Protein AF-X0L052-F1 (afdb_monomer)

Structure (mmCIF, N/CA/C/O backbone):
data_AF-X0L052-F1
#
_entry.id   AF-X0L052-F1
#
loop_
_atom_site.group_PDB
_atom_site.id
_atom_site.type_symbol
_atom_site.label_atom_id
_atom_site.label_alt_id
_atom_site.label_comp_id
_atom_site.label_asym_id
_atom_site.label_entity_id
_atom_site.label_seq_id
_atom_site.pdbx_PDB_ins_code
_atom_site.Cartn_x
_atom_site.Cartn_y
_atom_site.Cartn_z
_atom_site.occupancy
_atom_site.B_iso_or_equiv
_atom_site.auth_seq_id
_atom_site.auth_comp_id
_atom_site.auth_asym_id
_atom_site.auth_atom_id
_atom_site.pdbx_PDB_model_num
ATOM 1 N N . MET A 1 1 ? -12.905 2.161 27.341 1.00 65.88 1 MET A N 1
ATOM 2 C CA . MET A 1 1 ? -13.212 1.075 26.374 1.00 65.88 1 MET A CA 1
ATOM 3 C C . MET A 1 1 ? -11.915 0.545 25.760 1.00 65.88 1 MET A C 1
ATOM 5 O O . MET A 1 1 ? -10.913 1.240 25.831 1.00 65.88 1 MET A O 1
ATOM 9 N N . ILE A 1 2 ? -11.895 -0.655 25.156 1.00 72.31 2 ILE A N 1
ATOM 10 C CA . ILE A 1 2 ? -10.687 -1.228 24.500 1.00 72.31 2 ILE A CA 1
ATOM 11 C C . ILE A 1 2 ? -10.084 -0.245 23.477 1.00 72.31 2 ILE A C 1
ATOM 13 O O . ILE A 1 2 ? -8.867 -0.105 23.377 1.00 72.31 2 ILE A O 1
ATOM 17 N N . PHE A 1 3 ? -10.942 0.508 22.782 1.00 72.44 3 PHE A N 1
ATOM 18 C CA . PHE A 1 3 ? -10.535 1.564 21.859 1.00 72.44 3 PHE A CA 1
ATOM 19 C C . PHE A 1 3 ? -9.795 2.734 22.517 1.00 72.44 3 PHE A C 1
ATOM 21 O O . PHE A 1 3 ? -9.077 3.422 21.810 1.00 72.44 3 PHE A O 1
ATOM 28 N N . ASP A 1 4 ? -9.905 2.979 23.820 1.00 77.19 4 ASP A N 1
ATOM 29 C CA . ASP A 1 4 ? -9.218 4.106 24.472 1.00 77.19 4 ASP A CA 1
ATOM 30 C C . ASP A 1 4 ? -7.787 3.747 24.876 1.00 77.19 4 ASP A C 1
ATOM 32 O O . ASP A 1 4 ? -6.926 4.619 24.926 1.00 77.19 4 ASP A O 1
ATOM 36 N N . GLN A 1 5 ? -7.521 2.459 25.109 1.00 82.81 5 GLN A N 1
ATOM 37 C CA . GLN A 1 5 ? -6.232 1.972 25.610 1.00 82.81 5 GLN A CA 1
ATOM 38 C C . GLN A 1 5 ? -5.304 1.423 24.515 1.00 82.81 5 GLN A C 1
ATOM 40 O O . GLN A 1 5 ? -4.116 1.230 24.757 1.00 82.81 5 GLN A O 1
ATOM 45 N N . ALA A 1 6 ? -5.821 1.169 23.310 1.00 82.06 6 ALA A N 1
ATOM 46 C CA . ALA A 1 6 ? -5.032 0.626 22.206 1.00 82.06 6 ALA A CA 1
ATOM 47 C C . ALA A 1 6 ? -4.310 1.725 21.388 1.00 82.06 6 ALA A C 1
ATOM 49 O O . ALA A 1 6 ? -4.834 2.827 21.237 1.00 82.06 6 ALA A O 1
ATOM 50 N N . PRO A 1 7 ? -3.145 1.448 20.776 1.00 82.81 7 PRO A N 1
ATOM 51 C CA . PRO A 1 7 ? -2.543 2.315 19.758 1.00 82.81 7 PRO A CA 1
ATOM 52 C C . PRO A 1 7 ? -3.453 2.507 18.533 1.00 82.81 7 PRO A C 1
ATOM 54 O O . PRO A 1 7 ? -4.230 1.619 18.188 1.00 82.81 7 PRO A O 1
ATOM 57 N N . GLN A 1 8 ? -3.335 3.633 17.814 1.00 79.38 8 GLN A N 1
ATOM 58 C CA . GLN A 1 8 ? -4.215 3.960 16.672 1.00 79.38 8 GLN A CA 1
ATOM 59 C C . GLN A 1 8 ? -4.284 2.840 15.617 1.00 79.38 8 GLN A C 1
ATOM 61 O O . GLN A 1 8 ? -5.369 2.502 15.149 1.00 79.38 8 GLN A O 1
ATOM 66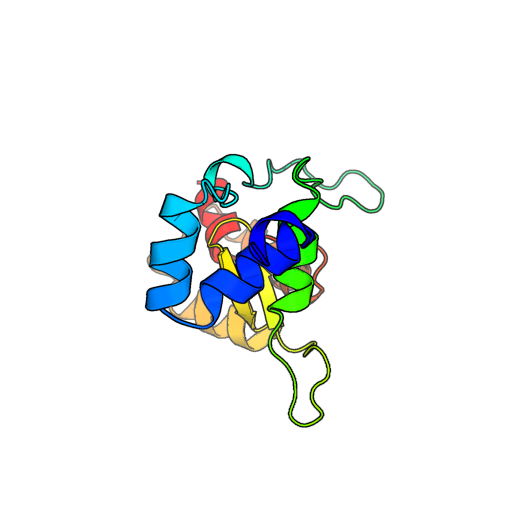 N N . VAL A 1 9 ? -3.147 2.227 15.277 1.00 79.69 9 VAL A N 1
ATOM 67 C CA . VAL A 1 9 ? -3.090 1.122 14.305 1.00 79.69 9 VAL A CA 1
ATOM 68 C C . VAL A 1 9 ? -3.892 -0.093 14.785 1.00 79.69 9 VAL A C 1
ATOM 70 O O . VAL A 1 9 ? -4.609 -0.704 13.996 1.00 79.69 9 VAL A O 1
ATOM 73 N N . ASP A 1 10 ? -3.820 -0.417 16.077 1.00 83.81 10 ASP A N 1
ATOM 74 C CA . ASP A 1 10 ? -4.547 -1.540 16.677 1.00 83.81 10 ASP A CA 1
ATOM 75 C C . ASP A 1 10 ? -6.051 -1.279 16.734 1.00 83.81 10 ASP A C 1
ATOM 77 O O . ASP A 1 10 ? -6.837 -2.173 16.422 1.00 83.81 10 ASP A O 1
ATOM 81 N N . LYS A 1 11 ? -6.458 -0.036 17.027 1.00 85.62 11 LYS A N 1
ATOM 82 C CA . LYS A 1 11 ? -7.866 0.385 16.955 1.00 85.62 11 LYS A CA 1
ATOM 83 C C . LYS A 1 11 ? -8.441 0.163 15.557 1.00 85.62 11 LYS A C 1
ATOM 85 O O . LYS A 1 11 ? -9.531 -0.389 15.427 1.00 85.62 11 LYS A O 1
ATOM 90 N N . ILE A 1 12 ? -7.704 0.561 14.515 1.00 82.12 12 ILE A N 1
ATOM 91 C CA . ILE A 1 12 ? -8.148 0.387 13.126 1.00 82.12 12 ILE A CA 1
ATOM 92 C C . ILE A 1 12 ? -8.183 -1.096 12.756 1.00 82.12 12 ILE A C 1
ATOM 94 O O . ILE A 1 12 ? -9.164 -1.546 12.169 1.00 82.12 12 ILE A O 1
ATOM 98 N N . MET A 1 13 ? -7.170 -1.884 13.131 1.00 83.69 13 MET A N 1
ATOM 99 C CA . MET A 1 13 ? -7.199 -3.325 12.872 1.00 83.69 13 MET A CA 1
ATOM 100 C C . MET A 1 13 ? -8.394 -4.005 13.530 1.00 83.69 13 MET A C 1
ATOM 102 O O . MET A 1 13 ? -9.085 -4.778 12.872 1.00 83.69 13 MET A O 1
ATOM 106 N N . PHE A 1 14 ? -8.659 -3.687 14.796 1.00 85.19 14 PHE A N 1
ATOM 107 C CA . PHE A 1 14 ? -9.793 -4.226 15.532 1.00 85.19 14 PHE A CA 1
ATOM 108 C C . PHE A 1 14 ? -11.124 -3.834 14.878 1.00 85.19 14 PHE A C 1
ATOM 110 O O . PHE A 1 14 ? -11.961 -4.703 14.635 1.00 85.19 14 PHE A O 1
ATOM 117 N N . ALA A 1 15 ? -11.282 -2.565 14.489 1.00 87.06 15 ALA A N 1
ATOM 118 C CA . ALA A 1 15 ? -12.457 -2.086 13.762 1.00 87.06 15 ALA A CA 1
ATOM 119 C C . ALA A 1 15 ? -12.682 -2.839 12.437 1.00 87.06 15 ALA A C 1
ATOM 121 O O . ALA A 1 15 ? -13.815 -3.157 12.094 1.00 87.06 15 ALA A O 1
ATOM 122 N N . MET A 1 16 ? -11.612 -3.177 11.715 1.00 82.19 16 MET A N 1
ATOM 123 C CA . MET A 1 16 ? -11.681 -3.855 10.414 1.00 82.19 16 MET A CA 1
ATOM 124 C C . MET A 1 16 ? -11.968 -5.363 10.497 1.00 82.19 16 MET A C 1
ATOM 126 O O . MET A 1 16 ? -12.172 -5.993 9.461 1.00 82.19 16 MET A O 1
ATOM 130 N N . THR A 1 17 ? -12.001 -5.963 11.692 1.00 85.25 17 THR A N 1
ATOM 131 C CA . THR A 1 17 ? -12.276 -7.406 11.839 1.00 85.25 17 THR A CA 1
ATOM 132 C C . THR A 1 17 ? -13.723 -7.778 11.515 1.00 85.25 17 THR A C 1
ATOM 134 O O . THR A 1 17 ? -13.970 -8.861 10.985 1.00 85.25 17 THR A O 1
ATOM 137 N N . CYS A 1 18 ? -14.692 -6.898 11.794 1.00 87.19 18 CYS A N 1
ATOM 138 C CA . CYS A 1 18 ? -16.090 -7.123 11.436 1.00 87.19 18 CYS A CA 1
ATOM 139 C C . CYS A 1 18 ? -16.863 -5.815 11.226 1.00 87.19 18 CYS A C 1
ATOM 141 O O . CYS A 1 18 ? -16.508 -4.756 11.741 1.00 87.19 18 CYS A O 1
ATOM 143 N N . LYS A 1 19 ? -17.976 -5.901 10.486 1.00 87.06 19 LYS A N 1
ATOM 144 C CA . LYS A 1 19 ? -18.820 -4.739 10.157 1.00 87.06 19 LYS A CA 1
ATOM 145 C C . LYS A 1 19 ? -19.367 -4.035 11.401 1.00 87.06 19 LYS A C 1
ATOM 147 O O . LYS A 1 19 ? -19.430 -2.810 11.419 1.00 87.06 19 LYS A O 1
ATOM 152 N N . SER A 1 20 ? -19.734 -4.795 12.433 1.00 88.50 20 SER A N 1
ATOM 153 C CA . SER A 1 20 ? -20.270 -4.237 13.678 1.00 88.50 20 SER A CA 1
ATOM 154 C C . SER A 1 20 ? -19.218 -3.415 14.420 1.00 88.50 20 SER A C 1
ATOM 156 O O . SER A 1 20 ? -19.497 -2.289 14.813 1.00 88.50 20 SER A O 1
ATOM 158 N N . LEU A 1 21 ? -17.987 -3.923 14.543 1.00 87.75 21 LEU A N 1
ATOM 159 C CA . LEU A 1 21 ? -16.885 -3.189 15.171 1.00 87.75 21 LEU A CA 1
ATOM 160 C C . LEU A 1 21 ? -16.480 -1.958 14.360 1.00 87.75 21 LEU A C 1
ATOM 162 O O . LEU A 1 21 ? -16.172 -0.922 14.947 1.00 87.75 21 LEU A O 1
ATOM 166 N N . LEU A 1 22 ? -16.549 -2.033 13.030 1.00 85.19 22 LEU A N 1
ATOM 167 C CA . LEU A 1 22 ? -16.343 -0.873 12.170 1.00 85.19 22 LEU A CA 1
ATOM 168 C C . LEU A 1 22 ? -17.396 0.213 12.432 1.00 85.19 22 LEU A C 1
ATOM 170 O O . LEU A 1 22 ? -17.042 1.383 12.578 1.00 85.19 22 LEU A O 1
ATOM 174 N N . ALA A 1 23 ? -18.672 -0.161 12.554 1.00 85.31 23 ALA A N 1
ATOM 175 C CA . ALA A 1 23 ? -19.747 0.773 12.883 1.00 85.31 23 ALA A CA 1
ATOM 176 C C . ALA A 1 23 ? -19.551 1.400 14.276 1.00 85.31 23 ALA A C 1
ATOM 178 O O . ALA A 1 23 ? -19.608 2.622 14.406 1.00 85.31 23 ALA A O 1
ATOM 179 N N . THR A 1 24 ? -19.223 0.597 15.292 1.00 85.88 24 THR A N 1
ATOM 180 C CA . THR A 1 24 ? -18.944 1.090 16.651 1.00 85.88 24 THR A CA 1
ATOM 181 C C . THR A 1 24 ? -17.730 2.017 16.688 1.00 85.88 24 THR A C 1
ATOM 183 O O . THR A 1 24 ? -17.755 3.035 17.371 1.00 85.88 24 THR A O 1
ATOM 186 N N . SER A 1 25 ? -16.682 1.729 15.910 1.00 84.81 25 SER A N 1
ATOM 187 C CA . SER A 1 25 ? -15.475 2.563 15.877 1.00 84.81 25 SER A CA 1
ATOM 188 C C . SER A 1 25 ? -15.743 3.998 15.412 1.00 84.81 25 SER A C 1
ATOM 190 O O . SER A 1 25 ? -15.081 4.925 15.878 1.00 84.81 25 SER A O 1
ATOM 192 N N . ARG A 1 26 ? -16.757 4.201 14.555 1.00 81.44 26 ARG A N 1
ATOM 193 C CA . ARG A 1 26 ? -17.201 5.541 14.145 1.00 81.44 26 ARG A CA 1
ATOM 194 C C . ARG A 1 26 ? -17.825 6.309 15.305 1.00 81.44 26 ARG A C 1
ATOM 196 O O . ARG A 1 26 ? -17.552 7.495 15.444 1.00 81.44 26 ARG A O 1
ATOM 203 N N . LEU A 1 27 ? -18.601 5.633 16.154 1.00 83.69 27 LEU A N 1
ATOM 204 C CA . LEU A 1 27 ? -19.172 6.235 17.366 1.00 83.69 27 LEU A CA 1
ATOM 205 C C . LEU A 1 27 ? -18.080 6.602 18.380 1.00 83.69 27 LEU A C 1
ATOM 207 O O . LEU A 1 27 ? -18.217 7.576 19.109 1.00 83.69 27 LEU A O 1
ATOM 211 N N . CYS A 1 28 ? -16.974 5.857 18.388 1.00 81.75 28 CYS A N 1
ATOM 212 C CA . CYS A 1 28 ? -15.806 6.130 19.224 1.00 81.75 28 CYS A CA 1
ATOM 213 C C . CYS A 1 28 ? -14.837 7.172 18.626 1.00 81.75 28 CYS A C 1
ATOM 215 O O . CYS A 1 28 ? -13.731 7.324 19.141 1.00 81.75 28 CYS A O 1
ATOM 217 N N . GLY A 1 29 ? -15.199 7.859 17.535 1.00 78.81 29 GLY A N 1
ATOM 218 C CA . GLY A 1 29 ? -14.372 8.917 16.942 1.00 78.81 29 GLY A CA 1
ATOM 219 C C . GLY A 1 29 ? -13.050 8.428 16.341 1.00 78.81 29 GLY A C 1
ATOM 220 O O . GLY A 1 29 ? -12.069 9.172 16.316 1.00 78.81 29 GLY A O 1
ATOM 221 N N . LEU A 1 30 ? -12.982 7.175 15.874 1.00 80.31 30 LEU A N 1
ATOM 222 C CA . LEU A 1 30 ? -11.761 6.640 15.276 1.00 80.31 30 LEU A CA 1
ATOM 223 C C . LEU A 1 30 ? -11.382 7.418 14.003 1.00 80.31 30 LEU A C 1
ATOM 225 O O . LEU A 1 30 ? -12.083 7.357 12.994 1.00 80.31 30 LEU A O 1
ATOM 229 N N . SER A 1 31 ? -10.230 8.091 14.034 1.00 73.31 31 SER A N 1
ATOM 230 C CA . SER A 1 31 ? -9.642 8.730 12.854 1.00 73.31 31 SER A CA 1
ATOM 231 C C . SER A 1 31 ? -9.056 7.673 11.917 1.00 73.31 31 SER A C 1
ATOM 233 O O . SER A 1 31 ? -8.056 7.018 12.244 1.00 73.31 31 SER A O 1
ATOM 235 N N . VAL A 1 32 ? -9.707 7.490 10.764 1.00 68.69 32 VAL A N 1
ATOM 236 C CA . VAL A 1 32 ? -9.241 6.611 9.688 1.00 68.69 32 VAL A CA 1
ATOM 237 C C . VAL A 1 32 ? -8.378 7.433 8.730 1.00 68.69 32 VAL A C 1
ATOM 239 O O . VAL A 1 32 ? -8.844 8.460 8.236 1.00 68.69 32 VAL A O 1
ATOM 242 N N . PRO A 1 33 ? -7.141 6.998 8.445 1.00 67.75 33 PRO A N 1
ATOM 243 C CA . PRO A 1 33 ? -6.282 7.687 7.496 1.00 67.75 33 PRO A CA 1
ATOM 244 C C . PRO A 1 33 ? -6.924 7.709 6.098 1.00 67.75 33 PRO A C 1
ATOM 246 O O . PRO A 1 33 ? -7.299 6.663 5.562 1.00 67.75 33 PRO A O 1
ATOM 249 N N . LEU A 1 34 ? -7.074 8.904 5.522 1.00 66.75 34 LEU A N 1
ATOM 250 C CA . LEU A 1 34 ? -7.675 9.109 4.203 1.00 66.75 34 LEU A CA 1
ATOM 251 C C . LEU A 1 34 ? -6.630 8.930 3.105 1.00 66.75 34 LEU A C 1
ATOM 253 O O . LEU A 1 34 ? -5.540 9.487 3.179 1.00 66.75 34 LEU A O 1
ATOM 257 N N . ARG A 1 35 ? -6.995 8.208 2.042 1.00 65.69 35 ARG A N 1
ATOM 258 C CA . ARG A 1 35 ? -6.146 7.978 0.859 1.00 65.69 35 ARG A CA 1
ATOM 259 C C . ARG A 1 35 ? -5.532 9.273 0.313 1.00 65.69 35 ARG A C 1
ATOM 261 O O . ARG A 1 35 ? -4.337 9.317 0.053 1.00 65.69 35 ARG A O 1
ATOM 268 N N . GLU A 1 36 ? -6.355 10.303 0.137 1.00 63.66 36 GLU A N 1
ATOM 269 C CA . GLU A 1 36 ? -5.983 11.582 -0.489 1.00 63.66 36 GLU A CA 1
ATOM 270 C C . GLU A 1 36 ? -4.879 12.308 0.286 1.00 63.66 36 GLU A C 1
ATOM 272 O O . GLU A 1 36 ? -3.976 12.889 -0.303 1.00 63.66 36 GLU A O 1
ATOM 277 N N . SER A 1 37 ? -4.887 12.194 1.616 1.00 59.38 37 SER A N 1
ATOM 278 C CA . SER A 1 37 ? -3.857 12.765 2.489 1.00 59.38 37 SER A CA 1
ATOM 279 C C . SER A 1 37 ? -2.529 11.999 2.443 1.00 59.38 37 SER A C 1
ATOM 281 O O . SER A 1 37 ? -1.581 12.361 3.143 1.00 59.38 37 SER A O 1
ATOM 283 N N . HIS A 1 38 ? -2.473 10.893 1.698 1.00 60.69 38 HIS A N 1
ATOM 284 C CA . HIS A 1 38 ? -1.379 9.928 1.710 1.00 60.69 38 HIS A CA 1
ATOM 285 C C . HIS A 1 38 ? -0.867 9.591 0.313 1.00 60.69 38 HIS A C 1
ATOM 287 O O . HIS A 1 38 ? -0.040 8.695 0.197 1.00 60.69 38 HIS A O 1
ATOM 293 N N . MET A 1 39 ? -1.323 10.282 -0.735 1.00 56.91 39 MET A N 1
ATOM 294 C CA . MET A 1 39 ? -0.763 10.107 -2.075 1.00 56.91 39 MET A CA 1
ATOM 295 C C . MET A 1 39 ? 0.723 10.480 -2.062 1.00 56.91 39 MET A C 1
ATOM 297 O O . MET A 1 39 ? 1.122 11.486 -1.472 1.00 56.91 39 MET A O 1
ATOM 301 N N . ALA A 1 40 ? 1.562 9.641 -2.668 1.00 54.75 40 ALA A N 1
ATOM 302 C CA . ALA A 1 40 ? 2.991 9.916 -2.738 1.00 54.75 40 ALA A CA 1
ATOM 303 C C . ALA A 1 40 ? 3.242 10.980 -3.812 1.00 54.75 40 ALA A C 1
ATOM 305 O O . ALA A 1 40 ? 3.200 10.673 -4.999 1.00 54.75 40 ALA A O 1
ATOM 306 N N . THR A 1 41 ? 3.551 12.218 -3.419 1.00 53.69 41 THR A N 1
ATOM 307 C CA . THR A 1 41 ? 4.041 13.232 -4.362 1.00 53.69 41 THR A CA 1
ATOM 308 C C . THR A 1 41 ? 5.341 12.744 -5.000 1.00 53.69 41 THR A C 1
ATOM 310 O O . THR A 1 41 ? 6.326 12.434 -4.321 1.00 53.69 41 THR A O 1
ATOM 313 N N . TRP A 1 42 ? 5.331 12.614 -6.325 1.00 53.22 42 TRP A N 1
ATOM 314 C CA . TRP A 1 42 ? 6.441 12.044 -7.076 1.00 53.22 42 TRP A CA 1
ATOM 315 C C . TRP A 1 42 ? 7.566 13.072 -7.242 1.00 53.22 42 TRP A C 1
ATOM 317 O O . TRP A 1 42 ? 7.467 13.983 -8.055 1.00 53.22 42 TRP A O 1
ATOM 327 N N . ASN A 1 43 ? 8.676 12.891 -6.523 1.00 47.78 43 ASN A N 1
ATOM 328 C CA . ASN A 1 43 ? 9.958 13.491 -6.896 1.00 47.78 43 ASN A CA 1
ATOM 329 C C . ASN A 1 43 ? 10.802 12.430 -7.621 1.00 47.78 43 ASN A C 1
ATOM 331 O O . ASN A 1 43 ? 10.907 11.283 -7.162 1.00 47.78 43 ASN A O 1
ATOM 335 N N . ARG A 1 44 ? 11.380 12.801 -8.778 1.00 42.19 44 ARG A N 1
ATOM 336 C CA . ARG A 1 44 ? 12.322 11.952 -9.532 1.00 42.19 44 ARG A CA 1
ATOM 337 C C . ARG A 1 44 ? 13.420 11.445 -8.585 1.00 42.19 44 ARG A C 1
ATOM 339 O O . ARG A 1 44 ? 13.808 12.176 -7.677 1.00 42.19 44 ARG A O 1
ATOM 346 N N . PRO A 1 45 ? 13.905 10.202 -8.755 1.00 46.06 45 PRO A N 1
ATOM 347 C CA . PRO A 1 45 ? 14.894 9.629 -7.859 1.00 46.06 45 PRO A CA 1
ATOM 348 C C . PRO A 1 45 ? 16.249 10.275 -8.141 1.00 46.06 45 PRO A C 1
ATOM 350 O O . PRO A 1 45 ? 17.054 9.718 -8.880 1.00 46.06 45 PRO A O 1
ATOM 353 N N . ASP A 1 46 ? 16.499 11.441 -7.557 1.00 42.09 46 ASP A N 1
ATOM 354 C CA . ASP A 1 46 ? 17.871 11.815 -7.282 1.00 42.09 46 ASP A CA 1
ATOM 355 C C . ASP A 1 46 ? 18.291 11.076 -6.008 1.00 42.09 46 ASP A C 1
ATOM 357 O O . ASP A 1 46 ? 17.593 11.092 -4.998 1.00 42.09 46 ASP A O 1
ATOM 361 N N . SER A 1 47 ? 19.339 10.278 -6.166 1.00 41.66 47 SER A N 1
ATOM 362 C CA . SER A 1 47 ? 20.177 9.643 -5.150 1.00 41.66 47 SER A CA 1
ATOM 363 C C . SER A 1 47 ? 19.630 9.411 -3.716 1.00 41.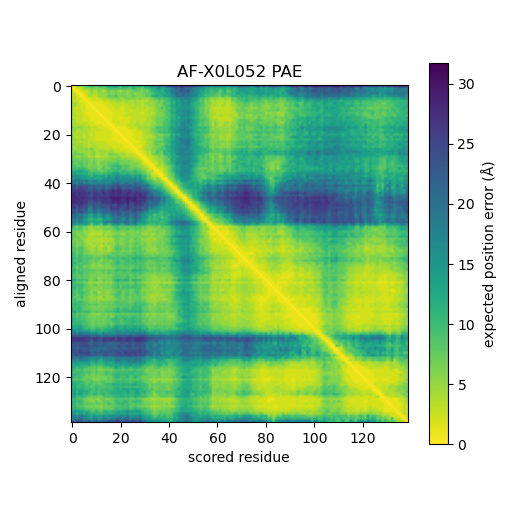66 47 SER A C 1
ATOM 365 O O . SER A 1 47 ? 19.319 10.301 -2.935 1.00 41.66 47 SER A O 1
ATOM 367 N N . SER A 1 48 ? 19.720 8.139 -3.306 1.00 38.56 48 SER A N 1
ATOM 368 C CA . SER A 1 48 ? 19.629 7.609 -1.931 1.00 38.56 48 SER A CA 1
ATOM 369 C C . SER A 1 48 ? 18.225 7.481 -1.305 1.00 38.56 48 SER A C 1
ATOM 371 O O . SER A 1 48 ? 17.567 8.434 -0.918 1.00 38.56 48 SER A O 1
ATOM 373 N N . ARG A 1 49 ? 17.774 6.220 -1.182 1.00 42.56 49 ARG A N 1
ATOM 374 C CA . ARG A 1 49 ? 16.708 5.732 -0.277 1.00 42.56 49 ARG A CA 1
ATOM 375 C C . ARG A 1 49 ? 15.508 6.674 -0.079 1.00 42.56 49 ARG A C 1
ATOM 377 O O . ARG A 1 49 ? 15.104 6.944 1.048 1.00 42.56 49 ARG A O 1
ATOM 384 N N . PHE A 1 50 ? 14.877 7.096 -1.169 1.00 41.62 50 PHE A N 1
ATOM 385 C CA . PHE A 1 50 ? 13.624 7.840 -1.084 1.00 41.62 50 PHE A CA 1
ATOM 386 C C . PHE A 1 50 ? 12.460 6.890 -0.769 1.00 41.62 50 PHE A C 1
ATOM 388 O O . PHE A 1 50 ? 11.823 6.324 -1.660 1.00 41.62 50 PHE A O 1
ATOM 395 N N . VAL A 1 51 ? 12.189 6.697 0.521 1.00 45.66 51 VAL A N 1
ATOM 396 C CA . VAL A 1 51 ? 10.854 6.312 0.980 1.00 45.66 51 VAL A CA 1
ATOM 397 C C . VAL A 1 51 ? 10.034 7.586 0.857 1.00 45.66 51 VAL A C 1
ATOM 399 O O . VAL A 1 51 ? 10.354 8.555 1.534 1.00 45.66 51 VAL A O 1
ATOM 402 N N . ALA A 1 52 ? 9.033 7.625 -0.027 1.00 45.75 52 ALA A N 1
ATOM 403 C CA . ALA A 1 52 ? 8.052 8.706 -0.003 1.00 45.75 52 ALA A CA 1
ATOM 404 C C . ALA A 1 52 ? 7.449 8.720 1.407 1.00 45.75 52 ALA A C 1
ATOM 406 O O . ALA A 1 52 ? 6.672 7.836 1.774 1.00 45.75 52 ALA A O 1
ATOM 407 N N . SER A 1 53 ? 7.934 9.630 2.247 1.00 45.53 53 SER A N 1
ATOM 408 C CA . SER A 1 53 ? 7.517 9.726 3.629 1.00 45.53 53 SER A CA 1
ATOM 409 C C . SER A 1 53 ? 6.151 10.377 3.610 1.00 45.53 53 SER A C 1
ATOM 411 O O . SER A 1 53 ? 6.035 11.601 3.603 1.00 45.53 53 SER A O 1
ATOM 413 N N . CYS A 1 54 ? 5.101 9.561 3.601 1.00 49.56 54 CYS A N 1
ATOM 414 C CA . CYS A 1 54 ? 3.860 10.048 4.160 1.00 49.56 54 CYS A CA 1
ATOM 415 C C . CYS A 1 54 ? 4.174 10.477 5.598 1.00 49.56 54 CYS A C 1
ATOM 417 O O . CYS A 1 54 ? 4.637 9.658 6.394 1.00 49.56 54 CYS A O 1
ATOM 419 N N . SER A 1 55 ? 3.941 11.745 5.942 1.00 47.66 55 SER A N 1
ATOM 420 C CA . SER A 1 55 ? 4.038 12.235 7.328 1.00 47.66 55 SER A CA 1
ATOM 421 C C . SER A 1 55 ? 3.073 11.492 8.268 1.00 47.66 55 SER A C 1
ATOM 423 O O . SER A 1 55 ? 3.207 11.542 9.489 1.00 47.66 55 SER A O 1
ATOM 425 N N . CYS A 1 56 ? 2.141 10.725 7.697 1.00 52.69 56 CYS A N 1
ATOM 426 C CA . CYS A 1 56 ? 1.344 9.722 8.372 1.00 52.69 56 CYS A CA 1
ATOM 427 C C . CYS A 1 56 ? 2.167 8.466 8.726 1.00 52.69 56 CYS A C 1
ATOM 429 O O . CYS A 1 56 ? 2.131 7.439 8.045 1.00 52.69 56 CYS A O 1
ATOM 431 N N . LEU A 1 57 ? 2.866 8.500 9.861 1.00 52.31 57 LEU A N 1
ATOM 432 C CA . LEU A 1 57 ? 3.515 7.313 10.450 1.00 52.31 57 LEU A CA 1
ATOM 433 C C . LEU A 1 57 ? 2.563 6.089 10.504 1.00 52.31 57 LEU A C 1
ATOM 435 O O . LEU A 1 57 ? 2.976 4.948 10.307 1.00 52.31 57 LEU A O 1
ATOM 439 N N . SER A 1 58 ? 1.259 6.340 10.657 1.00 63.50 58 SER A N 1
ATOM 440 C CA . SER A 1 58 ? 0.206 5.336 10.831 1.00 63.50 58 SER A CA 1
ATOM 441 C C . SER A 1 58 ? -0.079 4.449 9.610 1.00 63.50 58 SER A C 1
ATOM 443 O O . SER A 1 58 ? -0.376 3.268 9.793 1.00 63.50 58 SER A O 1
ATOM 445 N N . MET A 1 59 ? -0.008 4.958 8.370 1.00 69.12 59 MET A N 1
ATOM 446 C CA . MET A 1 59 ? -0.421 4.168 7.194 1.00 69.12 59 MET A CA 1
ATOM 447 C C . MET A 1 59 ? 0.613 3.086 6.863 1.00 69.12 59 MET A C 1
ATOM 449 O O . MET A 1 59 ? 0.265 1.921 6.692 1.00 69.12 59 MET A O 1
ATOM 453 N N . GLY A 1 60 ? 1.905 3.425 6.852 1.00 69.38 60 GLY A N 1
ATOM 454 C CA . GLY A 1 60 ? 2.971 2.455 6.579 1.00 69.38 60 GLY A CA 1
ATOM 455 C C . GLY A 1 60 ? 3.028 1.297 7.588 1.00 69.38 60 GLY A C 1
ATOM 456 O O . GLY A 1 60 ? 3.340 0.163 7.212 1.00 69.38 60 GLY A O 1
ATOM 457 N N . ASP A 1 61 ? 2.711 1.557 8.858 1.00 73.75 61 ASP A N 1
ATOM 458 C CA . ASP A 1 61 ? 2.612 0.527 9.900 1.00 73.75 61 ASP A CA 1
ATOM 459 C C . ASP A 1 61 ? 1.356 -0.334 9.741 1.00 73.75 61 ASP A C 1
ATOM 461 O O . ASP A 1 61 ? 1.432 -1.566 9.804 1.00 73.75 61 ASP A O 1
ATOM 465 N N . LEU A 1 62 ? 0.212 0.294 9.466 1.00 75.75 62 LEU A N 1
ATOM 466 C CA . LEU A 1 62 ? -1.051 -0.394 9.218 1.00 75.75 62 LEU A CA 1
ATOM 467 C C . LEU A 1 62 ? -0.931 -1.371 8.040 1.00 75.75 62 LEU A C 1
ATOM 469 O O . LEU A 1 62 ? -1.276 -2.549 8.144 1.00 75.75 62 LEU A O 1
ATOM 473 N N . LEU A 1 63 ? -0.319 -0.922 6.950 1.00 73.75 63 LEU A N 1
ATOM 474 C CA . LEU A 1 63 ? -0.075 -1.728 5.758 1.00 73.75 63 LEU A CA 1
ATOM 475 C C . LEU A 1 63 ? 0.993 -2.806 5.956 1.00 73.75 63 LEU A C 1
ATOM 477 O O . LEU A 1 63 ? 1.002 -3.822 5.264 1.00 73.75 63 LEU A O 1
ATOM 481 N N . ARG A 1 64 ? 1.921 -2.656 6.897 1.00 75.12 64 ARG A N 1
ATOM 482 C CA . ARG A 1 64 ? 2.804 -3.782 7.231 1.00 75.12 64 ARG A CA 1
ATOM 483 C C . ARG A 1 64 ? 2.031 -4.907 7.912 1.00 75.12 64 ARG A C 1
ATOM 485 O O . ARG A 1 64 ? 2.328 -6.074 7.661 1.00 75.12 64 ARG A O 1
ATOM 492 N N . ARG A 1 65 ? 1.017 -4.574 8.713 1.00 79.12 65 ARG A N 1
ATOM 493 C CA . ARG A 1 65 ? 0.207 -5.558 9.442 1.00 79.12 65 ARG A CA 1
ATOM 494 C C . ARG A 1 65 ? -0.828 -6.266 8.571 1.00 79.12 65 ARG A C 1
ATOM 496 O O . ARG A 1 65 ? -0.993 -7.475 8.719 1.00 79.12 65 ARG A O 1
ATOM 503 N N . PHE A 1 66 ? -1.449 -5.555 7.629 1.00 79.12 66 PHE A N 1
ATOM 504 C CA . PHE A 1 66 ? -2.404 -6.129 6.670 1.00 79.12 66 PHE A CA 1
ATOM 505 C C . PHE A 1 66 ? -1.753 -6.852 5.482 1.00 79.12 66 PHE A C 1
ATOM 507 O O . PHE A 1 66 ? -2.455 -7.344 4.597 1.00 79.12 66 PHE A O 1
ATOM 514 N N . ARG A 1 67 ? -0.417 -6.943 5.443 1.00 84.06 67 ARG A N 1
ATOM 515 C CA . ARG A 1 67 ? 0.291 -7.573 4.327 1.00 84.06 67 ARG A CA 1
ATOM 516 C C . ARG A 1 67 ? -0.152 -9.032 4.157 1.00 84.06 67 ARG A C 1
ATOM 518 O O . ARG A 1 67 ? -0.103 -9.780 5.137 1.00 84.06 67 ARG A O 1
ATOM 525 N N . PRO A 1 68 ? -0.507 -9.466 2.929 1.00 87.56 68 PRO A N 1
ATOM 526 C CA . PRO A 1 68 ? -0.844 -10.854 2.656 1.00 87.56 68 PRO A CA 1
ATOM 527 C C . PRO A 1 68 ? 0.237 -11.794 3.174 1.00 87.56 68 PRO A C 1
ATOM 529 O O . PRO A 1 68 ? 1.434 -11.548 2.986 1.00 87.56 68 PRO A O 1
ATOM 532 N N . ARG A 1 69 ? -0.187 -12.871 3.831 1.00 88.88 69 ARG A N 1
ATOM 533 C CA . ARG A 1 69 ? 0.712 -13.870 4.408 1.00 88.88 69 ARG A CA 1
ATOM 534 C C . ARG A 1 69 ? 0.851 -15.070 3.478 1.00 88.88 69 ARG A C 1
ATOM 536 O O . ARG A 1 69 ? -0.029 -15.350 2.669 1.00 88.88 69 ARG A O 1
ATOM 543 N N . ASP A 1 70 ? 1.997 -15.730 3.544 1.00 88.56 70 ASP A N 1
ATOM 544 C CA . ASP A 1 70 ? 2.222 -17.011 2.886 1.00 88.56 70 ASP A CA 1
ATOM 545 C C . ASP A 1 70 ? 1.590 -18.166 3.685 1.00 88.56 70 ASP A C 1
ATOM 547 O O . ASP A 1 70 ? 1.049 -17.970 4.774 1.00 88.56 70 ASP A O 1
ATOM 551 N N . ALA A 1 71 ? 1.679 -19.389 3.156 1.00 89.25 71 ALA A N 1
ATOM 552 C CA . ALA A 1 71 ? 1.147 -20.589 3.810 1.00 89.25 71 ALA A CA 1
ATOM 553 C C . ALA A 1 71 ? 1.772 -20.877 5.192 1.00 89.25 71 ALA A C 1
ATOM 555 O O . ALA A 1 71 ? 1.230 -21.667 5.956 1.00 89.25 71 ALA A O 1
ATOM 556 N N . ARG A 1 72 ? 2.905 -20.244 5.527 1.00 91.62 72 ARG A N 1
ATOM 557 C CA . ARG A 1 72 ? 3.591 -20.358 6.823 1.00 91.62 72 ARG A CA 1
ATOM 558 C C . ARG A 1 72 ? 3.260 -19.185 7.753 1.00 91.62 72 ARG A C 1
ATOM 560 O O . ARG A 1 72 ? 3.905 -19.026 8.787 1.00 91.62 72 ARG A O 1
ATOM 567 N N . GLY A 1 73 ? 2.311 -18.328 7.374 1.00 85.94 73 GLY A N 1
ATOM 568 C CA . GLY A 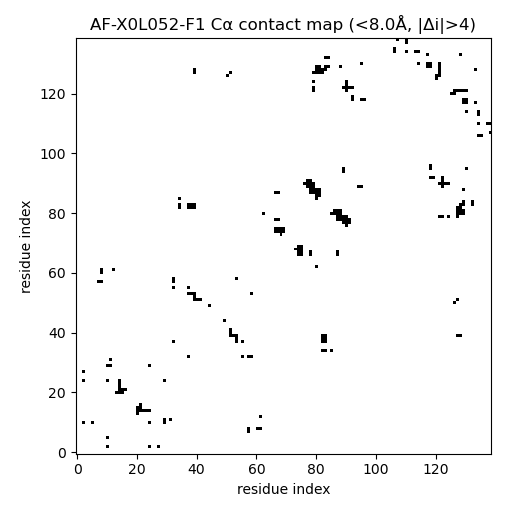1 73 ? 1.911 -17.153 8.142 1.00 85.94 73 GLY A CA 1
ATOM 569 C C . GLY A 1 73 ? 2.912 -15.994 8.093 1.00 85.94 73 GLY A C 1
ATOM 570 O O . GLY A 1 73 ? 2.747 -15.024 8.836 1.00 85.94 73 GLY A O 1
ATOM 571 N N . ARG A 1 74 ? 3.945 -16.037 7.242 1.00 88.50 74 ARG A N 1
ATOM 572 C CA 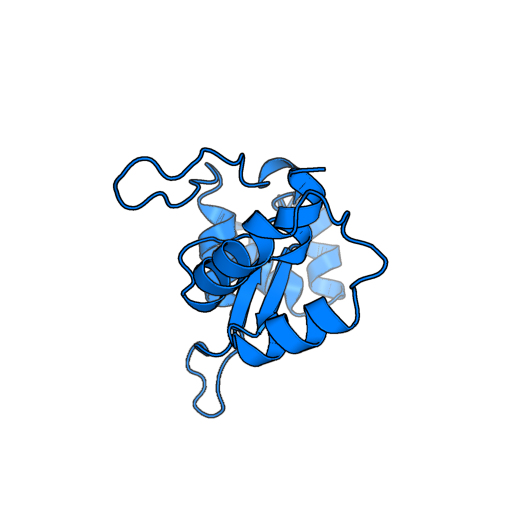. ARG A 1 74 ? 4.937 -14.955 7.115 1.00 88.50 74 ARG A CA 1
ATOM 573 C C . ARG A 1 74 ? 4.478 -13.928 6.080 1.00 88.50 74 ARG A C 1
ATOM 575 O O . ARG A 1 74 ? 3.797 -14.303 5.129 1.00 88.50 74 ARG A O 1
ATOM 582 N N . PRO A 1 75 ? 4.845 -12.640 6.203 1.00 85.94 75 PRO A N 1
ATOM 583 C CA . PRO A 1 75 ? 4.515 -11.651 5.182 1.00 85.94 75 PRO A CA 1
ATOM 584 C C . PRO A 1 75 ? 5.065 -12.062 3.811 1.00 85.94 75 PRO A C 1
ATOM 586 O O . PRO A 1 75 ? 6.265 -12.289 3.641 1.00 85.94 75 PRO A O 1
ATOM 589 N N . SER A 1 76 ? 4.181 -12.159 2.823 1.00 88.38 76 SER A N 1
ATOM 590 C CA . SER A 1 76 ? 4.526 -12.673 1.505 1.00 88.38 76 SER A CA 1
ATOM 591 C C . SER A 1 76 ? 5.269 -11.626 0.676 1.00 88.38 76 SER A C 1
ATOM 593 O O . SER A 1 76 ? 4.788 -10.510 0.456 1.00 88.38 76 SER A O 1
ATOM 595 N N . ARG A 1 77 ? 6.439 -12.016 0.155 1.00 83.75 77 ARG A N 1
ATOM 596 C CA . ARG A 1 77 ? 7.230 -11.214 -0.797 1.00 83.75 77 ARG A CA 1
ATOM 597 C C . ARG A 1 77 ? 6.620 -11.176 -2.198 1.00 83.75 77 ARG A C 1
ATOM 599 O O . ARG A 1 77 ? 7.030 -10.360 -3.010 1.00 83.75 77 ARG A O 1
ATOM 606 N N . ALA A 1 78 ? 5.640 -12.035 -2.481 1.00 87.88 78 ALA A N 1
ATOM 607 C CA . ALA A 1 78 ? 4.951 -12.053 -3.769 1.00 87.88 78 ALA A CA 1
ATOM 608 C C . ALA A 1 78 ? 3.991 -10.867 -3.954 1.00 87.88 78 ALA A C 1
ATOM 610 O O . ALA A 1 78 ? 3.477 -10.685 -5.056 1.00 87.88 78 ALA A O 1
ATOM 611 N N . TRP A 1 79 ? 3.757 -10.083 -2.897 1.00 88.12 79 TRP A N 1
ATOM 612 C CA . TRP A 1 79 ? 2.863 -8.935 -2.889 1.00 88.12 79 TRP A CA 1
ATOM 613 C C . TRP A 1 79 ? 3.620 -7.666 -2.501 1.00 88.12 79 TRP A C 1
ATOM 615 O O . TRP A 1 79 ? 4.332 -7.637 -1.487 1.00 88.12 79 TRP A O 1
ATOM 625 N N . SER A 1 80 ? 3.412 -6.628 -3.303 1.00 86.44 80 SER A N 1
ATOM 626 C CA . SER A 1 80 ? 3.796 -5.240 -3.049 1.00 86.44 80 SER A CA 1
ATOM 627 C C . SER A 1 80 ? 2.532 -4.414 -2.823 1.00 86.44 80 SER A C 1
ATOM 629 O O . SER A 1 80 ? 1.437 -4.813 -3.214 1.00 86.44 80 SER A O 1
ATOM 631 N N . TRP A 1 81 ? 2.667 -3.272 -2.165 1.00 83.00 81 TRP A N 1
ATOM 632 C CA . TRP A 1 81 ? 1.558 -2.367 -1.882 1.00 83.00 81 TRP A CA 1
ATOM 633 C C . TRP A 1 81 ? 1.647 -1.126 -2.766 1.00 83.00 81 TRP A C 1
ATOM 635 O O . TRP A 1 81 ? 2.735 -0.575 -2.933 1.00 83.00 81 TRP A O 1
ATOM 645 N N . CYS A 1 82 ? 0.500 -0.688 -3.279 1.00 81.81 82 CYS A N 1
ATOM 646 C CA . CYS A 1 82 ? 0.344 0.611 -3.910 1.00 81.81 82 CYS A CA 1
ATOM 647 C C . CYS A 1 82 ? -0.399 1.577 -2.986 1.00 81.81 82 CYS A C 1
ATOM 649 O O . CYS A 1 82 ? -1.550 1.314 -2.641 1.00 81.81 82 CYS A O 1
ATOM 651 N N . LEU A 1 83 ? 0.232 2.703 -2.662 1.00 76.00 83 LEU A N 1
ATOM 652 C CA . LEU A 1 83 ? -0.289 3.764 -1.809 1.00 76.00 83 LEU A CA 1
ATOM 653 C C . LEU A 1 83 ? -1.468 4.472 -2.462 1.00 76.00 83 LEU A C 1
ATOM 655 O O . LEU A 1 83 ? -2.499 4.641 -1.818 1.00 76.00 83 LEU A O 1
ATOM 659 N N . ASP A 1 84 ? -1.379 4.745 -3.764 1.00 76.31 84 ASP A N 1
ATOM 660 C CA . ASP A 1 84 ? -2.429 5.512 -4.429 1.00 76.31 84 ASP A CA 1
ATOM 661 C C . ASP A 1 84 ? -3.690 4.685 -4.623 1.00 76.31 84 ASP A C 1
ATOM 663 O O . ASP A 1 84 ? -4.729 5.086 -4.133 1.00 76.31 84 ASP A O 1
ATOM 667 N N . CYS A 1 85 ? -3.662 3.498 -5.236 1.00 80.50 85 CYS A N 1
ATOM 668 C CA . CYS A 1 85 ? -4.894 2.695 -5.338 1.00 80.50 85 CYS A CA 1
ATOM 669 C C . CYS A 1 85 ? -5.268 1.942 -4.054 1.00 80.50 85 CYS A C 1
ATOM 671 O O . CYS A 1 85 ? -6.269 1.224 -4.034 1.00 80.50 85 CYS A O 1
ATOM 673 N N . CYS A 1 86 ? -4.476 2.093 -2.996 1.00 77.44 86 CYS A N 1
ATOM 674 C CA . CYS A 1 86 ? -4.653 1.437 -1.717 1.00 77.44 86 CYS A CA 1
ATOM 675 C C . CYS A 1 86 ? -4.833 -0.097 -1.801 1.00 77.44 86 CYS A C 1
ATOM 677 O O . CYS A 1 86 ? -5.712 -0.675 -1.152 1.00 77.44 86 CYS A O 1
ATOM 679 N N . ARG A 1 87 ? -4.015 -0.787 -2.613 1.00 82.56 87 ARG A N 1
ATOM 680 C CA . ARG A 1 87 ? -4.136 -2.241 -2.851 1.00 82.56 87 ARG A CA 1
ATOM 681 C C . ARG A 1 87 ? -2.811 -2.985 -2.748 1.00 82.56 87 ARG A C 1
ATOM 683 O O . ARG A 1 87 ? -1.770 -2.502 -3.194 1.00 82.56 87 ARG A O 1
ATOM 690 N N . TYR A 1 88 ? -2.875 -4.225 -2.255 1.00 86.69 88 TYR A N 1
ATOM 691 C CA . TYR A 1 88 ? -1.811 -5.200 -2.493 1.00 86.69 88 TYR A CA 1
ATOM 692 C C . TYR A 1 88 ? -1.928 -5.761 -3.899 1.00 86.69 88 TYR A C 1
ATOM 694 O O . TYR A 1 88 ? -2.976 -6.260 -4.307 1.00 86.69 88 TYR A O 1
ATOM 702 N N . LEU A 1 89 ? -0.825 -5.705 -4.628 1.00 89.75 89 LEU A N 1
ATOM 703 C CA . LEU A 1 89 ? -0.720 -6.162 -6.001 1.00 89.75 89 LEU A CA 1
ATOM 704 C C . LEU A 1 89 ? 0.480 -7.105 -6.134 1.00 89.75 89 LEU A C 1
ATOM 706 O O . LEU A 1 89 ? 1.422 -7.024 -5.338 1.00 89.75 89 LEU A O 1
ATOM 710 N N . PRO A 1 90 ? 0.477 -8.011 -7.123 1.00 90.75 90 PRO A N 1
ATOM 711 C CA . PRO A 1 90 ? 1.596 -8.918 -7.321 1.00 90.75 90 PRO A CA 1
ATOM 712 C C . PRO A 1 90 ? 2.910 -8.155 -7.525 1.00 90.75 90 PRO A C 1
ATOM 714 O O . PRO A 1 90 ? 2.990 -7.258 -8.353 1.00 90.75 90 PRO A O 1
ATOM 717 N N . ALA A 1 91 ? 3.973 -8.558 -6.834 1.00 89.69 91 ALA A N 1
ATOM 718 C CA . ALA A 1 91 ? 5.336 -8.059 -7.051 1.00 89.69 91 ALA A CA 1
ATOM 719 C C . ALA A 1 91 ? 6.027 -8.746 -8.251 1.00 89.69 91 ALA A C 1
ATOM 721 O O . ALA A 1 91 ? 7.223 -8.600 -8.479 1.00 89.69 91 ALA A O 1
ATOM 722 N N . ARG A 1 92 ? 5.293 -9.576 -9.003 1.00 90.75 92 ARG A N 1
ATOM 723 C CA . ARG A 1 92 ? 5.837 -10.398 -10.088 1.00 90.75 92 ARG A CA 1
ATOM 724 C C . ARG A 1 92 ? 5.882 -9.596 -11.386 1.00 90.75 92 ARG A C 1
ATOM 726 O O . ARG A 1 92 ? 4.837 -9.379 -12.000 1.00 90.75 92 ARG A O 1
ATOM 733 N N . ARG A 1 93 ? 7.086 -9.270 -11.858 1.00 90.12 93 ARG A N 1
ATOM 734 C CA . ARG A 1 93 ? 7.327 -8.564 -13.130 1.00 90.12 93 ARG A CA 1
ATOM 735 C C . ARG A 1 93 ? 6.531 -9.139 -14.311 1.00 90.12 93 ARG A C 1
ATOM 737 O O . ARG A 1 93 ? 5.758 -8.419 -14.931 1.00 90.12 93 ARG A O 1
ATOM 744 N N . GLY A 1 94 ? 6.598 -10.451 -14.551 1.00 89.00 94 GLY A N 1
ATOM 745 C CA . GLY A 1 94 ? 5.868 -11.085 -15.662 1.00 89.00 94 GLY A CA 1
ATOM 746 C C . GLY A 1 94 ? 4.333 -11.036 -15.544 1.00 89.00 94 GLY A C 1
ATOM 747 O O . GLY A 1 94 ? 3.622 -11.180 -16.540 1.00 89.00 94 GLY A O 1
ATOM 748 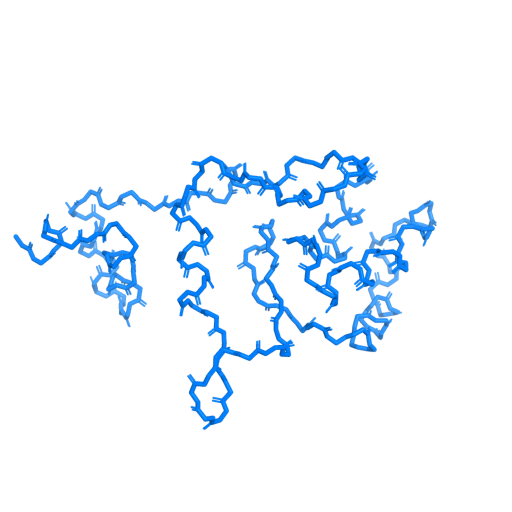N N . TRP A 1 95 ? 3.779 -10.832 -14.341 1.00 91.50 95 TRP A N 1
ATOM 749 C CA . TRP A 1 95 ? 2.347 -10.549 -14.191 1.00 91.50 95 TRP A CA 1
ATOM 750 C C . TRP A 1 95 ? 2.024 -9.143 -14.700 1.00 91.50 95 TRP A C 1
ATOM 752 O O . TRP A 1 95 ? 1.094 -8.992 -15.488 1.00 91.50 95 TRP A O 1
ATOM 762 N N . TRP A 1 96 ? 2.835 -8.150 -14.326 1.00 89.50 96 TRP A N 1
ATOM 763 C CA . TRP A 1 96 ? 2.688 -6.768 -14.780 1.00 89.50 96 TRP A CA 1
ATOM 764 C C . TRP A 1 96 ? 2.909 -6.604 -16.276 1.00 89.50 96 TRP A C 1
ATOM 766 O O . TRP A 1 96 ? 2.113 -5.941 -16.924 1.00 89.50 96 TRP A O 1
ATOM 776 N N . GLU A 1 97 ? 3.920 -7.253 -16.852 1.00 87.50 97 GLU A N 1
ATOM 777 C CA . GLU A 1 97 ? 4.153 -7.224 -18.301 1.00 87.50 97 GLU A CA 1
ATOM 778 C C . GLU A 1 97 ? 2.935 -7.746 -19.070 1.00 87.50 97 GLU A C 1
ATOM 780 O O . GLU A 1 97 ? 2.474 -7.108 -20.016 1.00 87.50 97 GLU A O 1
ATOM 785 N N . ARG A 1 98 ? 2.361 -8.878 -18.632 1.00 88.62 98 ARG A N 1
ATOM 786 C CA . ARG A 1 98 ? 1.137 -9.438 -19.228 1.00 88.62 98 ARG A CA 1
ATOM 787 C C . ARG A 1 98 ? -0.073 -8.541 -19.024 1.00 88.62 98 ARG A C 1
ATOM 789 O O . ARG A 1 98 ? -0.848 -8.378 -19.958 1.00 88.62 98 ARG A O 1
ATOM 796 N N . ARG A 1 99 ? -0.239 -7.978 -17.828 1.00 87.31 99 ARG A N 1
ATOM 797 C CA . ARG A 1 99 ? -1.344 -7.070 -17.521 1.00 87.31 99 ARG A CA 1
ATOM 798 C C . ARG A 1 99 ? -1.277 -5.810 -18.374 1.00 87.31 99 ARG A C 1
ATOM 800 O O . ARG A 1 99 ? -2.235 -5.499 -19.060 1.00 87.31 99 ARG A O 1
ATOM 807 N N . MET A 1 100 ? -0.119 -5.165 -18.415 1.00 80.88 100 MET A N 1
ATOM 808 C CA . MET A 1 100 ? 0.103 -3.972 -19.225 1.00 80.88 100 MET A CA 1
ATOM 809 C C . MET A 1 100 ? -0.034 -4.244 -20.722 1.00 80.88 100 MET A C 1
ATOM 811 O O . MET A 1 100 ? -0.350 -3.335 -21.473 1.00 80.88 100 MET A O 1
ATOM 815 N N . ARG A 1 101 ? 0.210 -5.485 -21.171 1.00 80.56 101 ARG A N 1
ATOM 816 C CA . ARG A 1 101 ? -0.089 -5.886 -22.551 1.00 80.56 101 ARG A CA 1
ATOM 817 C C . ARG A 1 101 ? -1.586 -5.997 -22.847 1.00 80.56 101 ARG A C 1
ATOM 819 O O . ARG A 1 101 ? -1.981 -5.898 -23.998 1.00 80.56 101 ARG A O 1
ATOM 826 N N . ARG A 1 102 ? -2.418 -6.242 -21.838 1.00 79.31 102 ARG A N 1
ATOM 827 C CA . ARG A 1 102 ? -3.880 -6.282 -21.991 1.00 79.31 102 ARG A CA 1
ATOM 828 C C . ARG A 1 102 ? -4.492 -4.894 -21.852 1.00 79.31 102 ARG A C 1
ATOM 830 O O . ARG A 1 102 ? -5.348 -4.540 -22.645 1.00 79.31 102 ARG A O 1
ATOM 837 N N . ASP A 1 103 ? -3.985 -4.107 -20.910 1.00 72.56 103 ASP A N 1
ATOM 838 C CA . ASP A 1 103 ? -4.473 -2.761 -20.587 1.00 72.56 103 ASP A CA 1
ATOM 839 C C . ASP A 1 103 ? -3.939 -1.680 -21.571 1.00 72.56 103 ASP A C 1
ATOM 841 O O . ASP A 1 103 ? -4.01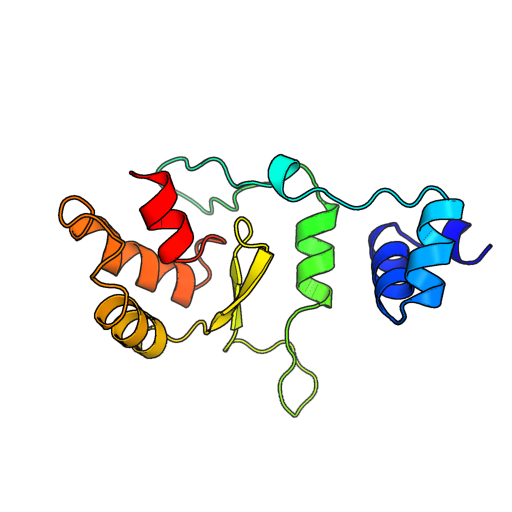4 -0.486 -21.291 1.00 72.56 103 ASP A O 1
ATOM 845 N N . HIS A 1 104 ? -3.410 -2.082 -22.742 1.00 59.00 104 HIS A N 1
ATOM 846 C CA . HIS A 1 104 ? -2.819 -1.211 -23.776 1.00 59.00 104 HIS A CA 1
ATOM 847 C C . HIS A 1 104 ? -3.756 -0.117 -24.319 1.00 59.00 104 HIS A C 1
ATOM 849 O O . HIS A 1 104 ? -3.289 0.787 -25.001 1.00 59.00 104 HIS A O 1
ATOM 855 N N . THR A 1 105 ? -5.053 -0.189 -24.029 1.00 52.66 105 THR A N 1
ATOM 856 C CA . THR A 1 105 ? -6.067 0.773 -24.475 1.00 52.66 105 THR A CA 1
ATOM 857 C C . THR A 1 105 ? -6.189 2.018 -23.596 1.00 52.66 105 THR A C 1
ATOM 859 O O . THR A 1 105 ? -6.770 2.995 -24.052 1.00 52.66 105 THR A O 1
ATOM 862 N N . THR A 1 106 ? -5.674 2.012 -22.361 1.00 56.47 106 THR A N 1
ATOM 863 C CA . THR A 1 106 ? -5.904 3.115 -21.398 1.00 56.47 106 THR A CA 1
ATOM 864 C C . THR A 1 106 ? -4.670 3.991 -21.171 1.00 56.47 106 THR A C 1
ATOM 866 O O . THR A 1 106 ? -4.772 5.100 -20.661 1.00 56.47 106 THR A O 1
ATOM 869 N N . ILE A 1 107 ? -3.483 3.506 -21.535 1.00 60.19 107 ILE A N 1
ATOM 870 C CA . ILE A 1 107 ? -2.215 4.191 -21.270 1.00 60.19 107 ILE A CA 1
ATOM 871 C C . ILE A 1 107 ? -1.709 4.799 -22.579 1.00 60.19 107 ILE A C 1
ATOM 873 O O . ILE A 1 107 ? -1.416 4.050 -23.514 1.00 60.19 107 ILE A O 1
ATOM 877 N N . SER A 1 108 ? -1.599 6.133 -22.641 1.00 57.97 108 SER A N 1
ATOM 878 C CA . SER A 1 108 ? -1.077 6.835 -23.824 1.00 57.97 108 SER A CA 1
ATOM 879 C C . SER A 1 108 ? 0.300 6.289 -24.238 1.00 57.97 108 SER A C 1
ATOM 881 O O . SER A 1 108 ? 1.160 6.001 -23.396 1.00 57.97 108 SER A O 1
ATOM 883 N N . GLN A 1 109 ? 0.504 6.142 -25.554 1.00 60.78 109 GLN A N 1
ATOM 884 C CA . GLN A 1 109 ? 1.763 5.677 -26.145 1.00 60.78 109 GLN A CA 1
ATOM 885 C C . GLN A 1 109 ? 2.955 6.563 -25.758 1.00 60.78 109 GLN A C 1
ATOM 887 O O . GLN A 1 109 ? 4.069 6.046 -25.653 1.00 60.78 109 GLN A O 1
ATOM 892 N N . ASP A 1 110 ? 2.721 7.839 -25.448 1.00 58.69 110 ASP A N 1
ATOM 893 C CA . ASP A 1 110 ? 3.760 8.808 -25.079 1.00 58.69 110 ASP A CA 1
ATOM 894 C C . ASP A 1 110 ? 4.476 8.443 -23.764 1.00 58.69 110 ASP A C 1
ATOM 896 O O . ASP A 1 110 ? 5.630 8.811 -23.545 1.00 58.69 110 ASP A O 1
ATOM 900 N N . TYR A 1 111 ? 3.840 7.631 -22.912 1.00 60.41 111 TYR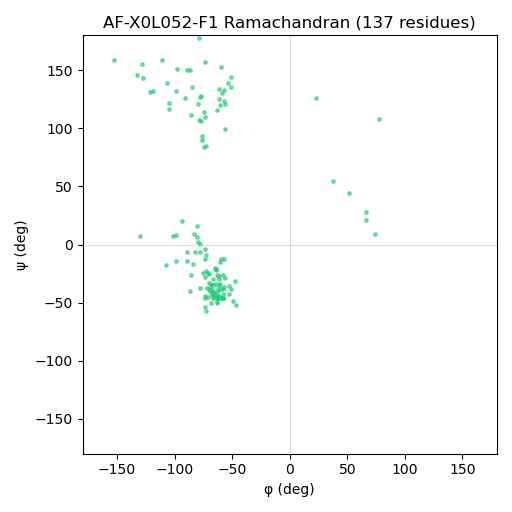 A N 1
ATOM 901 C CA . TYR A 1 111 ? 4.368 7.220 -21.605 1.00 60.41 111 TYR A CA 1
ATOM 902 C C . TYR A 1 111 ? 4.971 5.807 -21.595 1.00 60.41 111 TYR A C 1
ATOM 904 O O . TYR A 1 111 ? 5.397 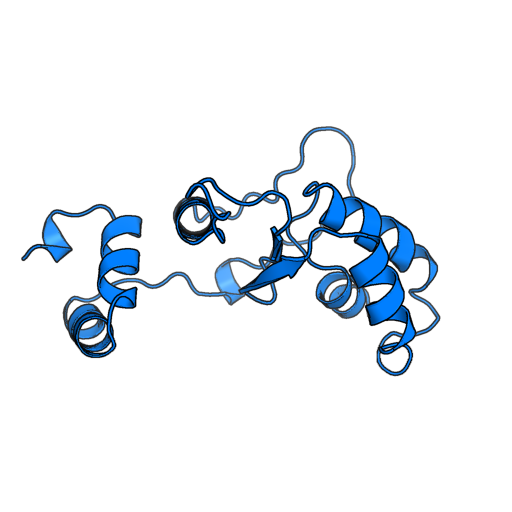5.307 -20.549 1.00 60.41 111 TYR A O 1
ATOM 912 N N . MET A 1 112 ? 5.090 5.170 -22.766 1.00 59.91 112 MET A N 1
ATOM 913 C CA . MET A 1 112 ? 5.787 3.889 -22.955 1.00 59.91 112 MET A CA 1
ATOM 914 C C . MET A 1 112 ? 7.216 3.835 -22.373 1.00 59.91 112 MET A C 1
ATOM 916 O O . MET A 1 112 ? 7.543 2.799 -21.785 1.00 59.91 112 MET A O 1
ATOM 920 N N . PRO A 1 113 ? 8.059 4.895 -22.434 1.00 68.75 113 PRO A N 1
ATOM 921 C CA . PRO A 1 113 ? 9.416 4.854 -21.870 1.00 68.75 113 PRO A CA 1
ATOM 922 C C . PRO A 1 113 ? 9.445 4.612 -20.352 1.00 68.75 113 PRO A C 1
ATOM 924 O O . PRO A 1 113 ? 10.384 4.028 -19.819 1.00 68.75 113 PRO A O 1
ATOM 927 N N . ASN A 1 114 ? 8.380 5.010 -19.653 1.00 72.94 114 ASN A N 1
ATOM 928 C CA . ASN A 1 114 ? 8.241 4.909 -18.201 1.00 72.94 114 ASN A CA 1
ATOM 929 C C . ASN A 1 114 ? 7.617 3.571 -17.748 1.00 72.94 114 ASN A C 1
ATOM 931 O O . ASN A 1 114 ? 7.579 3.248 -16.554 1.00 72.94 114 ASN A O 1
ATOM 935 N N . ARG A 1 115 ? 7.167 2.740 -18.695 1.00 75.25 115 ARG A N 1
ATOM 936 C CA . ARG A 1 115 ? 6.524 1.450 -18.423 1.00 75.25 115 ARG A CA 1
ATOM 937 C C . ARG A 1 115 ? 7.489 0.420 -17.837 1.00 75.25 115 ARG A C 1
ATOM 939 O O . ARG A 1 115 ? 7.170 -0.213 -16.837 1.00 75.25 115 ARG A O 1
ATOM 946 N N . GLU A 1 116 ? 8.653 0.217 -18.444 1.00 80.62 116 GLU A N 1
ATOM 947 C CA . GLU A 1 116 ? 9.623 -0.761 -17.931 1.00 80.62 116 GLU A CA 1
ATOM 948 C C . GLU A 1 116 ? 10.219 -0.357 -16.573 1.00 80.62 116 GLU A C 1
ATOM 950 O O . GLU A 1 116 ? 10.210 -1.200 -15.666 1.00 80.62 116 GLU A O 1
ATOM 955 N N . PRO A 1 117 ? 10.654 0.906 -16.371 1.00 82.62 117 PRO A N 1
ATOM 956 C CA . PRO A 1 117 ? 11.130 1.363 -15.069 1.00 82.62 117 PRO A CA 1
ATOM 957 C C . PRO A 1 117 ? 10.083 1.200 -13.965 1.00 82.62 117 PRO A C 1
ATOM 959 O O . PRO A 1 117 ? 10.403 0.708 -12.884 1.00 82.62 117 PRO A O 1
ATOM 962 N N . SER A 1 118 ? 8.816 1.531 -14.233 1.00 83.19 118 SER A N 1
ATOM 963 C CA . SER A 1 118 ? 7.756 1.430 -13.222 1.00 83.19 118 SER A CA 1
ATOM 964 C C . SER A 1 118 ? 7.472 -0.005 -12.790 1.00 83.19 118 SER A C 1
ATOM 966 O O . SER A 1 118 ? 7.332 -0.277 -11.593 1.00 83.19 118 SER A O 1
ATOM 968 N N . ILE A 1 119 ? 7.454 -0.949 -13.738 1.00 87.25 119 ILE A N 1
ATOM 969 C CA . ILE A 1 119 ? 7.317 -2.375 -13.43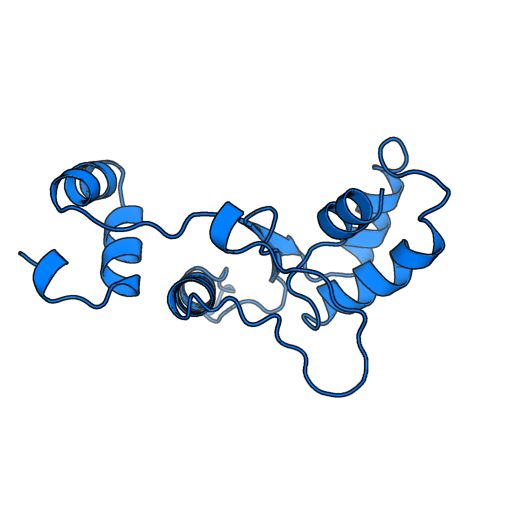0 1.00 87.25 119 ILE A CA 1
ATOM 970 C C . ILE A 1 119 ? 8.505 -2.859 -12.596 1.00 87.25 119 ILE A C 1
ATOM 972 O O . ILE A 1 119 ? 8.294 -3.564 -11.604 1.00 87.25 119 ILE A O 1
ATOM 976 N N . ASP A 1 120 ? 9.735 -2.502 -12.973 1.00 86.31 120 ASP A N 1
ATOM 977 C CA . ASP A 1 120 ? 10.938 -2.917 -12.248 1.00 86.31 120 ASP A CA 1
ATOM 978 C C . ASP A 1 120 ? 10.953 -2.358 -10.817 1.00 86.31 120 ASP A C 1
ATOM 980 O O . ASP A 1 120 ? 11.098 -3.121 -9.856 1.00 86.31 120 ASP A O 1
ATOM 984 N N . TRP A 1 121 ? 10.688 -1.061 -10.645 1.00 84.81 121 TRP A N 1
ATOM 985 C CA . TRP A 1 121 ? 10.661 -0.412 -9.334 1.00 84.81 121 TRP A CA 1
ATOM 986 C C . TRP A 1 121 ? 9.601 -0.995 -8.404 1.00 84.81 121 TRP A C 1
ATOM 988 O O . TRP A 1 121 ? 9.899 -1.278 -7.240 1.00 84.81 121 TRP A O 1
ATOM 998 N N . PHE A 1 122 ? 8.380 -1.213 -8.896 1.00 85.56 122 PHE A N 1
ATOM 999 C CA . PHE A 1 122 ? 7.308 -1.777 -8.079 1.00 85.56 122 PHE A CA 1
ATOM 1000 C C . PHE A 1 122 ? 7.560 -3.249 -7.724 1.00 85.56 122 PHE A C 1
ATOM 1002 O O . PHE A 1 122 ? 7.344 -3.672 -6.584 1.00 85.56 122 PHE A O 1
ATOM 1009 N N . SER A 1 123 ? 8.072 -4.031 -8.681 1.00 86.25 123 SER A N 1
ATOM 1010 C CA . SER A 1 123 ? 8.400 -5.449 -8.470 1.00 86.25 123 SER A CA 1
ATOM 1011 C C . SER A 1 123 ? 9.517 -5.630 -7.440 1.00 86.25 123 SER A C 1
ATOM 1013 O O . SER A 1 123 ? 9.490 -6.574 -6.653 1.00 86.25 123 SER A O 1
ATOM 1015 N N . ARG A 1 124 ? 10.475 -4.697 -7.396 1.00 82.94 124 ARG A N 1
ATOM 1016 C CA . ARG A 1 124 ? 11.541 -4.658 -6.382 1.00 82.94 124 ARG A CA 1
ATOM 1017 C C . ARG A 1 124 ? 11.106 -4.017 -5.060 1.00 82.94 124 ARG A C 1
ATOM 1019 O O . ARG A 1 124 ? 11.878 -4.028 -4.105 1.00 82.94 124 ARG A O 1
ATOM 1026 N N . GLY A 1 125 ? 9.897 -3.455 -4.988 1.00 76.75 125 GLY A N 1
ATOM 1027 C CA . GLY A 1 125 ? 9.408 -2.721 -3.818 1.00 76.75 125 GLY A CA 1
ATOM 1028 C C . GLY A 1 125 ? 10.171 -1.420 -3.543 1.00 76.75 125 GLY A C 1
ATOM 1029 O O . GLY A 1 125 ? 10.148 -0.934 -2.416 1.00 76.75 125 GLY A O 1
ATOM 1030 N N . LEU A 1 126 ? 10.858 -0.869 -4.551 1.00 76.38 126 LEU A N 1
ATOM 1031 C CA . LEU A 1 126 ? 11.597 0.396 -4.453 1.00 76.38 126 LEU A CA 1
ATOM 1032 C C . LEU A 1 126 ? 10.657 1.602 -4.411 1.00 76.38 126 LEU A C 1
ATOM 1034 O O . LEU A 1 126 ? 11.000 2.641 -3.853 1.00 76.38 126 LEU A O 1
ATOM 1038 N N . LYS A 1 127 ? 9.473 1.462 -5.010 1.00 75.25 127 LYS A N 1
ATOM 1039 C CA . LYS A 1 127 ? 8.419 2.474 -5.029 1.00 75.25 127 LYS A CA 1
ATOM 1040 C C . LYS A 1 127 ? 7.113 1.854 -4.542 1.00 75.25 127 LYS A C 1
ATOM 1042 O O . LYS A 1 127 ? 6.827 0.692 -4.825 1.00 75.25 127 LYS A O 1
ATOM 1047 N N . GLN A 1 128 ? 6.330 2.642 -3.809 1.00 75.50 128 GLN A N 1
ATOM 1048 C CA . GLN A 1 128 ? 5.027 2.243 -3.268 1.00 75.50 128 GLN A CA 1
ATOM 1049 C C . GLN A 1 128 ? 3.870 2.626 -4.195 1.00 75.50 128 GLN A C 1
ATOM 1051 O O . GLN A 1 128 ? 2.741 2.716 -3.742 1.00 75.50 128 GLN A O 1
ATOM 1056 N N . GLN A 1 129 ? 4.124 2.863 -5.479 1.00 78.62 129 GLN A N 1
ATOM 1057 C CA . GLN A 1 129 ? 3.099 3.158 -6.473 1.00 78.62 129 GLN A CA 1
ATOM 1058 C C . GLN A 1 129 ? 3.131 2.072 -7.542 1.00 78.62 129 GLN A C 1
ATOM 1060 O O . GLN A 1 129 ? 4.204 1.695 -8.017 1.00 78.62 129 GLN A O 1
ATOM 1065 N N . CYS A 1 130 ? 1.966 1.528 -7.887 1.00 85.69 130 CYS A N 1
ATOM 1066 C CA . CYS A 1 130 ? 1.890 0.509 -8.919 1.00 85.69 130 CYS A CA 1
ATOM 1067 C C . CYS A 1 130 ? 2.092 1.114 -10.310 1.00 85.69 130 CYS A C 1
ATOM 1069 O O . CYS A 1 130 ? 1.796 2.291 -10.513 1.00 85.69 130 CYS A O 1
ATOM 1071 N N . PRO A 1 131 ? 2.516 0.303 -11.290 1.00 85.75 131 PRO A N 1
ATOM 1072 C CA . PRO A 1 131 ? 2.756 0.783 -12.643 1.00 85.75 131 PRO A CA 1
ATOM 1073 C C . PRO A 1 131 ? 1.549 1.471 -13.304 1.00 85.75 131 PRO A C 1
ATOM 1075 O O . PRO A 1 131 ? 1.756 2.338 -14.136 1.00 85.75 131 PRO A O 1
ATOM 1078 N N . ILE A 1 132 ? 0.304 1.117 -12.949 1.00 84.62 132 ILE A N 1
ATOM 1079 C CA . ILE A 1 132 ? -0.899 1.769 -13.507 1.00 84.62 132 ILE A CA 1
ATOM 1080 C C . ILE A 1 132 ? -1.063 3.177 -12.941 1.00 84.62 132 ILE A C 1
ATOM 1082 O O . ILE A 1 132 ? -1.040 4.125 -13.710 1.00 84.62 132 ILE A O 1
ATOM 1086 N N . CYS A 1 133 ? -1.149 3.311 -11.612 1.00 81.19 133 CYS A N 1
ATOM 1087 C CA . CYS A 1 133 ? -1.289 4.621 -10.966 1.00 81.19 133 CYS A CA 1
ATOM 1088 C C . CYS A 1 133 ? -0.143 5.558 -11.345 1.00 81.19 133 CYS A C 1
ATOM 1090 O O . CYS A 1 133 ? -0.360 6.736 -11.572 1.00 81.19 133 CYS A O 1
ATOM 1092 N N . TYR A 1 134 ? 1.065 5.011 -11.489 1.00 77.88 134 TYR A N 1
ATOM 1093 C CA . TYR A 1 134 ? 2.193 5.796 -11.960 1.00 77.88 134 TYR A CA 1
ATOM 1094 C C . TYR A 1 134 ? 1.984 6.344 -13.372 1.00 77.88 134 TYR A C 1
ATOM 1096 O O . TYR A 1 134 ? 2.291 7.496 -13.624 1.00 77.88 134 TYR A O 1
ATOM 1104 N N . LEU A 1 135 ? 1.484 5.538 -14.306 1.00 76.19 135 LEU A N 1
ATOM 1105 C CA . LEU A 1 135 ? 1.288 5.987 -15.684 1.00 76.19 135 LEU A CA 1
ATOM 1106 C C . LEU A 1 135 ? 0.070 6.909 -15.835 1.00 76.19 135 LEU A C 1
ATOM 1108 O O . LEU A 1 135 ? 0.058 7.700 -16.769 1.00 76.19 135 LEU A O 1
ATOM 1112 N N . GLU A 1 136 ? -0.915 6.820 -14.939 1.00 74.06 136 GLU A N 1
ATOM 1113 C CA . GLU A 1 136 ? -2.040 7.763 -14.849 1.00 74.06 136 GLU A CA 1
ATOM 1114 C C . GLU A 1 136 ? -1.598 9.131 -14.305 1.00 74.06 136 GLU A C 1
ATOM 1116 O O . GLU A 1 136 ? -2.063 10.144 -14.803 1.00 74.06 136 GLU A O 1
ATOM 1121 N N . ASP A 1 137 ? -0.672 9.181 -13.341 1.00 65.38 137 ASP A N 1
ATOM 1122 C CA . ASP A 1 137 ? -0.194 10.445 -12.751 1.00 65.38 137 ASP A CA 1
ATOM 1123 C C . ASP A 1 137 ? 0.712 11.273 -13.682 1.00 65.38 137 ASP A C 1
ATOM 1125 O O . ASP A 1 137 ? 0.894 12.469 -13.462 1.00 65.38 137 ASP A O 1
ATOM 1129 N N . VAL A 1 138 ? 1.361 10.643 -14.668 1.00 59.03 138 VAL A N 1
ATOM 1130 C CA . VAL A 1 138 ? 2.262 11.339 -15.610 1.00 59.03 138 VAL A CA 1
ATOM 1131 C C . VAL A 1 138 ? 1.489 11.853 -16.845 1.00 59.03 138 VAL A C 1
ATOM 1133 O O . VAL A 1 138 ? 2.028 12.684 -17.578 1.00 59.03 138 VAL A O 1
ATOM 1136 N N . GLN A 1 139 ? 0.250 11.386 -17.068 1.00 55.81 139 GLN A N 1
ATOM 1137 C CA . GLN A 1 139 ? -0.674 11.889 -18.101 1.00 55.81 139 GLN A CA 1
ATOM 1138 C C . GLN A 1 139 ? -1.187 13.292 -17.769 1.00 55.81 139 GLN A C 1
ATOM 1140 O O . GLN A 1 139 ? -1.243 14.107 -18.716 1.00 55.81 139 GLN A O 1
#

pLDDT: mean 74.46, std 14.15, range [38.56, 91.62]

Secondary structure (DSSP, 8-state):
-HHHHS-HHHHHHHHTT-HHHHHHHHHTT--PPPGGGG--------SS------S-HHHHHHHHHSPPB-TTSSBPTTEEEETTTTEEEE--HHHHHHHHHHSTTTS-GGGGGGHHHHHHHHHTTS-SS-HHHHHHHT-

Foldseek 3Di:
DVLVPDDLLVLVVQLVPDVVSVVVSVVVVRDDDDLVLFAQDDDDDDDDQDPSDSVPPNPVVSCVVVADADPVRHRDLQWAAASNVGDTDGLDLVVLVVVCVVVVPPADPVCVVVQVVQSPCRSVNVDNHHSVRVRVVVD

Sequence (139 aa):
MIFDQAPQVDKIMFAMTCKSLLATSRLCGLSVPLRESHMATWNRPDSSRFVASCSCLSMGDLLRRFRPRDARGRPSRAWSWCLDCCRYLPARRGWWERRMRRDHTTISQDYMPNREPSIDWFSRGLKQQCPICYLEDVQ

Mean predicted aligned error: 9.97 Å

Organism: Fusarium odoratissimum (strain NRRL 54006) (NCBI:txid1089451)

Solvent-accessible surface area (backbone atoms only — not comparable to full-atom values): 8502 Å² total; per-residue (Å²): 106,75,71,75,77,46,57,73,57,54,41,51,52,56,20,70,73,40,73,66,43,38,56,51,35,57,79,69,65,62,86,71,91,53,62,83,85,44,52,70,79,87,70,81,89,71,81,78,90,69,68,77,73,52,88,55,69,58,56,66,54,43,52,62,70,72,42,60,57,41,99,82,70,43,76,34,79,61,48,30,56,18,50,67,85,68,41,80,42,75,19,46,51,73,57,50,57,55,47,55,66,68,51,58,85,80,58,64,75,89,52,54,81,55,49,62,58,32,38,52,34,23,37,71,59,65,39,52,48,40,51,63,63,51,58,60,74,74,106

Nearest PDB structures (foldseek):
  5n9j-assembly1_E  TM=1.703E-01  e=4.092E+00  Schizosaccharomyces pombe

Radius of gyration: 17.34 Å; Cα contacts (8 Å, |Δi|>4): 138; chains: 1; bounding box: 40×34×52 Å